Protein AF-A0A7V8YGW7-F1 (afdb_monomer_lite)

Structure (mmCIF, N/CA/C/O backbone):
data_AF-A0A7V8YGW7-F1
#
_entry.id   AF-A0A7V8YGW7-F1
#
loop_
_atom_site.group_PDB
_atom_site.id
_atom_site.type_symbol
_atom_site.label_atom_id
_atom_site.label_alt_id
_atom_site.label_comp_id
_atom_site.label_asym_id
_atom_site.label_entity_id
_atom_site.label_seq_id
_atom_site.pdbx_PDB_ins_code
_atom_site.Cartn_x
_atom_site.Cartn_y
_atom_site.Cartn_z
_atom_site.occupancy
_atom_site.B_iso_or_equiv
_atom_site.auth_seq_id
_atom_site.auth_comp_id
_atom_site.auth_asym_id
_atom_site.auth_atom_id
_atom_site.pdbx_PDB_model_num
ATOM 1 N N . MET A 1 1 ? -12.814 -4.306 -7.107 1.00 64.00 1 MET A N 1
ATOM 2 C CA . MET A 1 1 ? -13.524 -4.150 -5.822 1.00 64.00 1 MET A CA 1
ATOM 3 C C . MET A 1 1 ? -13.342 -2.709 -5.410 1.00 64.00 1 MET A C 1
ATOM 5 O O . MET A 1 1 ? -12.209 -2.353 -5.164 1.00 64.00 1 MET A O 1
ATOM 9 N N . ALA A 1 2 ? -14.411 -1.915 -5.321 1.00 86.62 2 ALA A N 1
ATOM 10 C CA . ALA A 1 2 ? -14.280 -0.501 -4.970 1.00 86.62 2 ALA A CA 1
ATOM 11 C C . ALA A 1 2 ? -13.475 -0.283 -3.675 1.00 86.62 2 ALA A C 1
ATOM 13 O O . ALA A 1 2 ? -13.553 -1.107 -2.756 1.00 86.62 2 ALA A O 1
ATOM 14 N N . ASP A 1 3 ? -12.755 0.839 -3.618 1.00 95.62 3 ASP A N 1
ATOM 15 C CA . ASP A 1 3 ? -11.957 1.232 -2.458 1.00 95.62 3 ASP A CA 1
ATOM 16 C C . ASP A 1 3 ? -12.777 1.165 -1.168 1.00 95.62 3 ASP A C 1
ATOM 18 O O . ASP A 1 3 ? -13.949 1.559 -1.119 1.00 95.62 3 ASP A O 1
ATOM 22 N N . SER A 1 4 ? -12.166 0.645 -0.109 1.00 97.31 4 SER A N 1
ATOM 23 C CA . SER A 1 4 ? -12.850 0.445 1.165 1.00 97.31 4 SER A CA 1
ATOM 24 C C . SER A 1 4 ? -11.892 0.474 2.347 1.00 97.31 4 SER A C 1
ATOM 26 O O . SER A 1 4 ? -10.679 0.342 2.204 1.00 97.31 4 SER A O 1
ATOM 28 N N . MET A 1 5 ? -12.457 0.617 3.544 1.00 97.44 5 MET A N 1
ATOM 29 C CA . MET A 1 5 ? -11.721 0.536 4.797 1.00 97.44 5 MET A CA 1
ATOM 30 C C . MET A 1 5 ? -12.378 -0.474 5.734 1.00 97.44 5 MET A C 1
ATOM 32 O O . MET A 1 5 ? -13.600 -0.524 5.870 1.00 97.44 5 MET A O 1
ATOM 36 N N . THR A 1 6 ? -11.547 -1.289 6.380 1.00 97.81 6 THR A N 1
ATOM 37 C CA . THR A 1 6 ? -11.944 -2.233 7.424 1.00 97.81 6 THR A CA 1
ATOM 38 C C . THR A 1 6 ? -11.215 -1.904 8.719 1.00 97.81 6 THR A C 1
ATOM 40 O O . THR A 1 6 ? -9.986 -1.833 8.760 1.00 97.81 6 THR A O 1
ATOM 43 N N . VAL A 1 7 ? -11.973 -1.762 9.804 1.00 96.38 7 VAL A N 1
ATOM 44 C CA . VAL A 1 7 ? -11.411 -1.644 11.150 1.00 96.38 7 VAL A CA 1
ATOM 45 C C . VAL A 1 7 ? -10.981 -3.035 11.612 1.00 96.38 7 VAL A C 1
ATOM 47 O O . VAL A 1 7 ? -11.826 -3.893 11.857 1.00 96.38 7 VAL A O 1
ATOM 50 N N . LEU A 1 8 ? -9.674 -3.262 11.725 1.00 95.19 8 LEU A N 1
ATOM 51 C CA . LEU A 1 8 ? -9.116 -4.529 12.212 1.00 95.19 8 LEU A CA 1
ATOM 52 C C . LEU A 1 8 ? -9.001 -4.546 13.736 1.00 95.19 8 LEU A C 1
ATOM 54 O O . LEU A 1 8 ? -9.157 -5.588 14.369 1.00 95.19 8 LEU A O 1
ATOM 58 N N . ARG A 1 9 ? -8.752 -3.379 14.338 1.00 93.19 9 ARG A N 1
ATOM 59 C CA . ARG A 1 9 ? -8.724 -3.210 15.792 1.00 93.19 9 ARG A CA 1
ATOM 60 C C . ARG A 1 9 ? -9.242 -1.833 16.179 1.00 93.19 9 ARG A C 1
ATOM 62 O O . ARG A 1 9 ? -8.803 -0.831 15.623 1.00 93.19 9 ARG A O 1
ATOM 69 N N . ASN A 1 10 ? -10.134 -1.807 17.166 1.00 92.75 10 ASN A N 1
ATOM 70 C CA . ASN A 1 10 ? -10.635 -0.590 17.795 1.00 92.75 10 ASN A CA 1
ATOM 71 C C . ASN A 1 10 ? -10.470 -0.703 19.315 1.00 92.75 10 ASN A C 1
ATOM 73 O O . ASN A 1 10 ? -11.279 -1.334 19.993 1.00 92.75 10 ASN A O 1
ATOM 77 N N . ALA A 1 11 ? -9.394 -0.124 19.833 1.00 90.69 11 ALA A N 1
ATOM 78 C CA . ALA A 1 11 ? -9.072 -0.079 21.250 1.00 90.69 11 ALA A CA 1
ATOM 79 C C . ALA A 1 11 ? -9.662 1.150 21.970 1.00 90.69 11 ALA A C 1
ATOM 81 O O . ALA A 1 11 ? -9.563 1.252 23.196 1.00 90.69 11 ALA A O 1
ATOM 82 N N . GLY A 1 12 ? -10.253 2.099 21.240 1.00 89.38 12 GLY A N 1
ATOM 83 C CA . GLY A 1 12 ? -10.856 3.301 21.809 1.00 89.38 12 GLY A CA 1
ATOM 84 C C . GLY A 1 12 ? -10.922 4.476 20.829 1.00 89.38 12 GLY A C 1
ATOM 85 O O . GLY A 1 12 ? -10.460 4.373 19.692 1.00 89.38 12 GLY A O 1
ATOM 86 N N . PRO A 1 13 ? -11.487 5.617 21.262 1.00 87.12 13 PRO A N 1
ATOM 87 C CA . PRO A 1 13 ? -11.678 6.768 20.391 1.00 87.12 13 PRO A CA 1
ATOM 88 C C . PRO A 1 13 ? -10.337 7.333 19.879 1.00 87.12 13 PRO A C 1
ATOM 90 O O . PRO A 1 13 ? -9.361 7.385 20.647 1.00 87.12 13 PRO A O 1
ATOM 93 N N . PRO A 1 14 ? -10.287 7.805 18.615 1.00 80.50 14 PRO A N 1
ATOM 94 C CA . PRO A 1 14 ? -9.165 8.577 18.083 1.00 80.50 14 PRO A CA 1
ATOM 95 C C . PRO A 1 14 ? -8.741 9.722 19.017 1.00 80.50 14 PRO A C 1
ATOM 97 O O . PRO A 1 14 ? -9.558 10.284 19.746 1.00 80.50 14 PRO A O 1
ATOM 100 N N . GLY A 1 15 ? -7.444 10.038 19.042 1.00 77.19 15 GLY A N 1
ATOM 101 C CA . GLY A 1 15 ? -6.864 11.061 19.927 1.00 77.19 15 GLY A CA 1
ATOM 102 C C . GLY A 1 15 ? -6.478 10.568 21.329 1.00 77.19 15 GLY A C 1
ATOM 103 O O . GLY A 1 15 ? -5.686 11.222 22.001 1.00 77.19 15 GLY A O 1
ATOM 104 N N . THR A 1 16 ? -6.962 9.395 21.756 1.00 85.31 16 THR A N 1
ATOM 105 C CA . THR A 1 16 ? -6.496 8.718 22.990 1.00 85.31 16 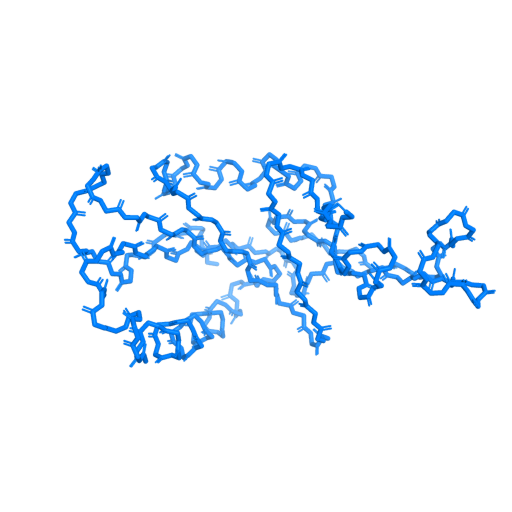THR A CA 1
ATOM 106 C C . THR A 1 16 ? -5.671 7.458 22.720 1.00 85.31 16 THR A C 1
ATOM 108 O O . THR A 1 16 ? -5.078 6.895 23.640 1.00 85.31 16 THR A O 1
ATOM 111 N N . LYS A 1 17 ? -5.645 7.016 21.457 1.00 90.00 17 LYS A N 1
ATOM 112 C CA . LYS A 1 17 ? -4.981 5.810 20.948 1.00 90.00 17 LYS A CA 1
ATOM 113 C C . LYS A 1 17 ? -4.116 6.164 19.746 1.00 90.00 17 LYS A C 1
ATOM 115 O O . LYS A 1 17 ? -4.348 7.188 19.104 1.00 90.00 17 LYS A O 1
ATOM 120 N N . ARG A 1 18 ? -3.145 5.305 19.438 1.00 91.38 18 ARG A N 1
ATOM 121 C CA . ARG A 1 18 ? -2.326 5.406 18.228 1.00 91.38 18 ARG A CA 1
ATOM 122 C C . ARG A 1 18 ? -3.076 4.746 17.074 1.00 91.38 18 ARG A C 1
ATOM 124 O O . ARG A 1 18 ? -3.361 3.553 17.119 1.00 91.38 18 ARG A O 1
ATOM 131 N N . ASN A 1 19 ? -3.433 5.529 16.069 1.00 93.88 19 ASN A N 1
ATOM 132 C CA . ASN A 1 19 ? -4.141 5.074 14.881 1.00 93.88 19 ASN A CA 1
ATOM 133 C C . ASN A 1 19 ? -3.133 4.706 13.790 1.00 93.88 19 ASN A C 1
ATOM 135 O O . ASN A 1 19 ? -2.321 5.543 13.398 1.00 93.88 19 ASN A O 1
ATOM 139 N N . ILE A 1 20 ? -3.204 3.480 13.285 1.00 94.94 20 ILE A N 1
ATOM 140 C CA . ILE A 1 20 ? -2.349 2.990 12.205 1.00 94.94 20 ILE A CA 1
ATOM 141 C C . ILE A 1 20 ? -3.226 2.729 10.986 1.00 94.94 20 ILE A C 1
ATOM 143 O O . ILE A 1 20 ? -4.164 1.930 11.054 1.00 94.94 20 ILE A O 1
ATOM 147 N N . ALA A 1 21 ? -2.916 3.396 9.880 1.00 97.06 21 ALA A N 1
ATOM 148 C CA . ALA A 1 21 ? -3.530 3.132 8.588 1.00 97.06 21 ALA A CA 1
ATOM 149 C C . ALA A 1 21 ? -2.609 2.237 7.758 1.00 97.06 21 ALA A C 1
ATOM 151 O O . ALA A 1 21 ? -1.442 2.557 7.546 1.00 97.06 21 ALA A O 1
ATOM 152 N N . VAL A 1 22 ? -3.139 1.114 7.286 1.00 97.69 22 VAL A N 1
ATOM 153 C CA . VAL A 1 22 ? -2.427 0.147 6.451 1.00 97.69 22 VAL A CA 1
ATOM 154 C C . VAL A 1 22 ? -3.023 0.219 5.056 1.00 97.69 22 VAL A C 1
ATOM 156 O O . VAL A 1 22 ? -4.206 -0.062 4.903 1.00 97.69 22 VAL A O 1
ATOM 159 N N . LEU A 1 23 ? -2.239 0.604 4.055 1.00 98.00 23 LEU A N 1
ATOM 160 C CA . LEU A 1 23 ? -2.681 0.772 2.670 1.00 98.00 23 LEU A CA 1
ATOM 161 C C . LEU A 1 23 ? -2.031 -0.301 1.799 1.00 98.00 23 LEU A C 1
ATOM 163 O O . LEU A 1 23 ? -0.862 -0.621 1.996 1.00 98.00 23 LEU A O 1
ATOM 167 N N . GLY A 1 24 ? -2.771 -0.855 0.843 1.00 96.38 24 GLY A N 1
ATOM 168 C CA . GLY A 1 24 ? -2.220 -1.741 -0.186 1.00 96.38 24 GLY A CA 1
ATOM 169 C C . GLY A 1 24 ? -1.977 -0.995 -1.498 1.00 96.38 24 GLY A C 1
ATOM 170 O O . GLY A 1 24 ? -2.850 -0.249 -1.933 1.00 96.38 24 GLY A O 1
ATOM 171 N N . ASP A 1 25 ? -0.833 -1.226 -2.149 1.00 97.19 25 ASP A N 1
ATOM 172 C CA . ASP A 1 25 ? -0.558 -0.777 -3.522 1.00 97.19 25 ASP A CA 1
ATOM 173 C C . ASP A 1 25 ? -0.180 -1.946 -4.442 1.00 97.19 25 ASP A C 1
ATOM 175 O O . ASP A 1 25 ? 0.507 -2.879 -4.025 1.00 97.19 25 ASP A O 1
ATOM 179 N N . GLY A 1 26 ? -0.626 -1.900 -5.699 1.00 96.69 26 GLY A N 1
ATOM 180 C CA . GLY A 1 26 ? -0.406 -2.964 -6.688 1.00 96.69 26 GLY A CA 1
ATOM 181 C C . GLY A 1 26 ? -1.308 -4.191 -6.510 1.00 96.69 26 GLY A C 1
ATOM 182 O O . GLY A 1 26 ? -1.022 -5.253 -7.062 1.00 96.69 26 GLY A O 1
ATOM 183 N N . PHE A 1 27 ? -2.386 -4.081 -5.730 1.00 97.50 27 PHE A N 1
ATOM 184 C CA . PHE A 1 27 ? -3.378 -5.146 -5.556 1.00 97.50 27 PHE A CA 1
ATOM 185 C C . PHE A 1 27 ? -4.635 -4.839 -6.378 1.00 97.50 27 PHE A C 1
ATOM 187 O O . PHE A 1 27 ? -5.371 -3.892 -6.085 1.00 97.50 27 PHE A O 1
ATOM 194 N N . THR A 1 28 ? -4.914 -5.649 -7.399 1.00 97.38 28 THR A N 1
ATOM 195 C CA . THR A 1 28 ? -6.160 -5.544 -8.181 1.00 97.38 28 THR A CA 1
ATOM 196 C C . THR A 1 28 ? -7.361 -6.050 -7.383 1.00 97.38 28 THR A C 1
ATOM 198 O O . THR A 1 28 ? -7.202 -6.578 -6.281 1.00 97.38 28 THR A O 1
ATOM 201 N N . ALA A 1 29 ? -8.576 -5.978 -7.946 1.00 96.94 29 ALA A N 1
ATOM 202 C CA . ALA A 1 29 ? -9.762 -6.631 -7.378 1.00 96.94 29 ALA A CA 1
ATOM 203 C C . ALA A 1 29 ? -9.525 -8.091 -6.965 1.00 96.94 29 ALA A C 1
ATOM 205 O O . ALA A 1 29 ? -10.052 -8.531 -5.943 1.00 96.94 29 ALA A O 1
ATOM 206 N N . ALA A 1 30 ? -8.785 -8.837 -7.790 1.00 95.94 30 ALA A N 1
ATOM 207 C CA . ALA A 1 30 ? -8.530 -10.258 -7.589 1.00 95.94 30 ALA A CA 1
ATOM 208 C C . ALA A 1 30 ? -7.498 -10.506 -6.479 1.00 95.94 30 ALA A C 1
ATOM 210 O O . ALA A 1 30 ? -7.570 -11.523 -5.793 1.00 95.94 30 ALA A O 1
ATOM 211 N N . ASP A 1 31 ? -6.596 -9.549 -6.256 1.00 96.44 31 ASP A N 1
ATOM 212 C CA . ASP A 1 31 ? -5.490 -9.679 -5.306 1.00 96.44 31 ASP A CA 1
ATOM 213 C C . ASP A 1 31 ? -5.858 -9.191 -3.894 1.00 96.44 31 ASP A C 1
ATOM 215 O O . ASP A 1 31 ? -5.107 -9.408 -2.944 1.00 96.44 31 ASP A O 1
ATOM 219 N N . GLN A 1 32 ? -7.032 -8.568 -3.718 1.00 96.38 32 GLN A N 1
ATOM 220 C CA . GLN A 1 32 ? -7.472 -8.043 -2.417 1.00 96.38 32 GLN A CA 1
ATOM 221 C C . GLN A 1 32 ? -7.534 -9.127 -1.333 1.00 96.38 32 GLN A C 1
ATOM 223 O O . GLN A 1 32 ? -7.273 -8.838 -0.169 1.00 96.38 32 GLN A O 1
ATOM 228 N N . ALA A 1 33 ? -7.851 -10.377 -1.690 1.00 96.31 33 ALA A N 1
ATOM 229 C CA . ALA A 1 33 ? -7.821 -11.486 -0.737 1.00 96.31 33 ALA A CA 1
ATOM 230 C C . ALA A 1 33 ? -6.395 -11.746 -0.221 1.00 96.31 33 ALA A C 1
ATOM 232 O O . ALA A 1 33 ? -6.194 -11.820 0.987 1.00 96.31 33 ALA A O 1
ATOM 233 N N . ALA A 1 34 ? -5.402 -11.772 -1.115 1.00 95.19 34 ALA A N 1
ATOM 234 C CA . ALA A 1 34 ? -4.002 -11.958 -0.740 1.00 95.19 34 ALA A CA 1
ATOM 235 C C . ALA A 1 34 ? -3.478 -10.798 0.123 1.00 95.19 34 ALA A C 1
ATOM 237 O O . ALA A 1 34 ? -2.792 -11.032 1.116 1.00 95.19 34 ALA A O 1
ATOM 238 N N . TYR A 1 35 ? -3.849 -9.554 -0.201 1.00 96.75 35 TYR A N 1
ATOM 239 C CA . TYR A 1 35 ? -3.539 -8.396 0.642 1.00 96.75 35 TYR A CA 1
ATOM 240 C C . TYR A 1 35 ? -4.147 -8.531 2.044 1.00 96.75 35 TYR A C 1
ATOM 242 O O . TYR A 1 35 ? -3.462 -8.339 3.050 1.00 96.75 35 TYR A O 1
ATOM 250 N N . ASN A 1 36 ? -5.426 -8.902 2.124 1.00 97.31 36 ASN A N 1
ATOM 251 C CA . ASN A 1 36 ? -6.126 -9.079 3.392 1.00 97.31 36 ASN A CA 1
ATOM 252 C C . ASN A 1 36 ? -5.472 -10.157 4.257 1.00 97.31 36 ASN A C 1
ATOM 254 O O . ASN A 1 36 ? -5.282 -9.934 5.454 1.00 97.31 36 ASN A O 1
ATOM 258 N N . ASP A 1 37 ? -5.112 -11.284 3.644 1.00 96.75 37 ASP A N 1
ATOM 259 C CA . ASP A 1 37 ? -4.448 -12.397 4.314 1.00 96.75 37 ASP A CA 1
ATOM 260 C C . ASP A 1 37 ? -3.050 -12.002 4.790 1.00 96.75 37 ASP A C 1
ATOM 262 O O . ASP A 1 37 ? -2.671 -12.332 5.913 1.00 96.75 37 ASP A O 1
ATOM 266 N N . TRP A 1 38 ? -2.291 -11.243 3.994 1.00 95.31 38 TRP A N 1
ATOM 267 C CA . TRP A 1 38 ? -0.987 -10.731 4.417 1.00 95.31 38 TRP A CA 1
ATOM 268 C C . TRP A 1 38 ? -1.111 -9.802 5.627 1.00 95.31 38 TRP A C 1
ATOM 270 O O . TRP A 1 38 ? -0.396 -9.974 6.614 1.00 95.31 38 TRP A O 1
ATOM 280 N N . VAL A 1 39 ? -2.052 -8.851 5.595 1.00 95.81 39 VAL A N 1
ATOM 281 C CA . VAL A 1 39 ? -2.284 -7.937 6.724 1.00 95.81 39 VAL A CA 1
ATOM 282 C C . VAL A 1 39 ? -2.706 -8.718 7.967 1.00 95.81 39 VAL A C 1
ATOM 284 O O . VAL A 1 39 ? -2.206 -8.446 9.055 1.00 95.81 39 VAL A O 1
ATOM 287 N N . GLN A 1 40 ? -3.581 -9.713 7.829 1.00 95.94 40 GLN A N 1
ATOM 288 C CA . GLN A 1 40 ? -3.981 -10.536 8.966 1.00 95.94 40 GLN A CA 1
ATOM 289 C C . GLN A 1 40 ? -2.786 -11.315 9.532 1.00 95.94 40 GLN A C 1
ATOM 291 O O . GLN A 1 40 ? -2.453 -11.170 10.701 1.00 95.94 40 GLN A O 1
ATOM 296 N N . THR A 1 41 ? -2.104 -12.091 8.697 1.00 93.62 41 THR A N 1
ATOM 297 C CA . THR A 1 41 ? -1.069 -13.031 9.150 1.00 93.62 41 THR A CA 1
ATOM 298 C C . THR A 1 41 ? 0.208 -12.342 9.611 1.00 93.62 41 THR A C 1
ATOM 300 O O . THR A 1 41 ? 0.779 -12.705 10.634 1.00 93.62 41 THR A O 1
ATOM 303 N N . THR A 1 42 ? 0.671 -11.339 8.870 1.00 92.25 42 THR A N 1
ATOM 304 C CA . THR A 1 42 ? 1.969 -10.713 9.130 1.00 92.25 42 THR A CA 1
ATOM 305 C C . THR A 1 42 ? 1.831 -9.566 10.118 1.00 92.25 42 THR A C 1
ATOM 307 O O . THR A 1 42 ? 2.602 -9.479 11.072 1.00 92.25 42 THR A O 1
ATOM 310 N N . LEU A 1 43 ? 0.841 -8.690 9.929 1.00 92.12 43 LEU A N 1
ATOM 311 C CA . LEU A 1 43 ? 0.688 -7.526 10.796 1.00 92.12 43 LEU A CA 1
ATOM 312 C C . LEU A 1 43 ? -0.106 -7.859 12.060 1.00 92.12 43 LEU A C 1
ATOM 314 O O . LEU A 1 43 ? 0.388 -7.626 13.161 1.00 92.12 43 LEU A O 1
ATOM 318 N N . ILE A 1 44 ? -1.330 -8.373 11.926 1.00 93.00 44 ILE A N 1
ATOM 319 C CA . ILE A 1 44 ? -2.201 -8.573 13.092 1.00 93.00 44 ILE A CA 1
ATOM 320 C C . ILE A 1 44 ? -1.712 -9.733 13.951 1.00 93.00 44 ILE A C 1
ATOM 322 O O . ILE A 1 44 ? -1.495 -9.539 15.144 1.00 93.00 44 ILE A O 1
ATOM 326 N N . ASP A 1 45 ? -1.512 -10.903 13.355 1.00 92.56 45 ASP A N 1
ATOM 327 C CA . ASP A 1 45 ? -1.111 -12.103 14.085 1.00 92.56 45 ASP A CA 1
ATOM 328 C C . ASP A 1 45 ? 0.395 -12.091 14.375 1.00 92.56 45 ASP A C 1
ATOM 330 O O . ASP A 1 45 ? 0.803 -12.445 15.475 1.00 92.56 45 ASP A O 1
ATOM 334 N N . GLY A 1 46 ? 1.219 -11.628 13.427 1.00 89.56 46 GLY A N 1
ATOM 335 C CA . GLY A 1 46 ? 2.678 -11.597 13.561 1.00 89.56 46 GLY A CA 1
ATOM 336 C C . GLY A 1 46 ? 3.212 -10.469 14.450 1.00 89.56 46 GLY A C 1
ATOM 337 O O . GLY A 1 46 ? 3.920 -10.733 15.415 1.00 89.56 46 GLY A O 1
ATOM 338 N N . VAL A 1 47 ? 2.892 -9.204 14.157 1.00 89.38 47 VAL A N 1
ATOM 339 C CA . VAL A 1 47 ? 3.386 -8.069 14.964 1.00 89.38 47 VAL A CA 1
ATOM 340 C C . VAL A 1 47 ? 2.522 -7.878 16.203 1.00 89.38 47 VAL A C 1
ATOM 342 O O . VAL A 1 47 ? 3.013 -7.919 17.326 1.00 89.38 47 VAL A O 1
ATOM 345 N N . PHE A 1 48 ? 1.218 -7.687 16.015 1.00 89.19 48 PHE A N 1
ATOM 346 C CA . PHE A 1 48 ? 0.301 -7.337 17.103 1.00 89.19 48 PHE A CA 1
ATOM 347 C C . PHE A 1 48 ? -0.225 -8.534 17.904 1.00 89.19 48 PHE A C 1
ATOM 349 O O . PHE A 1 48 ? -0.986 -8.332 18.858 1.00 89.19 48 PHE A O 1
ATOM 356 N N . GLY A 1 49 ? 0.162 -9.752 17.526 1.00 87.81 49 GLY A N 1
ATOM 357 C CA . GLY A 1 49 ? -0.098 -10.984 18.262 1.00 87.81 49 GLY A CA 1
ATOM 358 C C . GLY A 1 49 ? 1.070 -11.429 19.143 1.00 87.81 49 GLY A C 1
ATOM 359 O O . GLY A 1 49 ? 0.910 -12.394 19.886 1.00 87.81 49 GLY A O 1
ATOM 360 N N . HIS A 1 50 ? 2.209 -10.723 19.111 1.00 85.75 50 HIS A N 1
ATOM 361 C CA . HIS A 1 50 ? 3.420 -11.101 19.841 1.00 85.75 50 HIS A CA 1
ATOM 362 C C . HIS A 1 50 ? 3.929 -10.021 20.810 1.00 85.75 50 HIS A C 1
ATOM 364 O O . HIS A 1 50 ? 3.814 -8.817 20.566 1.00 85.75 50 HIS A O 1
ATOM 370 N N . ASP A 1 51 ? 4.522 -10.494 21.911 1.00 81.75 51 ASP A N 1
ATOM 371 C CA . ASP A 1 51 ? 5.290 -9.737 22.905 1.00 81.75 51 ASP A CA 1
ATOM 372 C C . ASP A 1 51 ? 4.636 -8.398 23.302 1.00 81.75 51 ASP A C 1
ATOM 374 O O . ASP A 1 51 ? 3.438 -8.325 23.587 1.00 81.75 51 ASP A O 1
ATOM 378 N N . TYR A 1 52 ? 5.425 -7.324 23.286 1.00 80.94 52 TYR A N 1
ATOM 379 C CA . TYR A 1 52 ? 5.045 -5.985 23.718 1.00 80.94 52 TYR A CA 1
ATOM 380 C C . TYR A 1 52 ? 3.807 -5.435 22.993 1.00 80.94 52 TYR A C 1
ATOM 382 O O . TYR A 1 52 ? 2.927 -4.852 23.621 1.00 80.94 52 TYR A O 1
ATOM 390 N N . TYR A 1 53 ? 3.685 -5.654 21.679 1.00 81.56 53 TYR A N 1
ATOM 391 C CA . TYR A 1 53 ? 2.538 -5.154 20.910 1.00 81.56 53 TYR A CA 1
ATOM 392 C C . TYR A 1 53 ? 1.241 -5.910 21.211 1.00 81.56 53 TYR A C 1
ATOM 394 O O . TYR A 1 53 ? 0.152 -5.359 21.016 1.00 81.56 53 TYR A O 1
ATOM 402 N N . SER A 1 54 ? 1.343 -7.155 21.685 1.00 82.19 54 SER A N 1
ATOM 403 C CA . SER A 1 54 ? 0.192 -7.920 22.166 1.00 82.19 54 SER A CA 1
ATOM 404 C C . SER A 1 54 ? -0.255 -7.465 23.559 1.00 82.19 54 SER A C 1
ATOM 406 O O . SER A 1 54 ? -1.453 -7.301 23.792 1.00 82.19 54 SER A O 1
ATOM 408 N N . GLU A 1 55 ? 0.692 -7.178 24.457 1.00 81.19 55 GLU A N 1
ATOM 409 C CA . GLU A 1 55 ? 0.417 -6.684 25.812 1.00 81.19 55 GLU A CA 1
ATOM 410 C C . GLU A 1 55 ? -0.184 -5.271 25.778 1.00 81.19 55 GLU A C 1
ATOM 412 O O . GLU A 1 55 ? -1.203 -5.002 26.420 1.00 81.19 55 GLU A O 1
ATOM 417 N N . ASP A 1 56 ? 0.362 -4.406 24.921 1.00 85.44 56 ASP A N 1
ATOM 418 C CA . ASP A 1 56 ? -0.122 -3.044 24.690 1.00 85.44 56 ASP A CA 1
ATOM 419 C C . ASP A 1 56 ? -1.090 -2.951 23.503 1.00 85.44 56 ASP A C 1
ATOM 421 O O . ASP A 1 56 ? -1.338 -1.872 22.960 1.00 85.44 56 ASP A O 1
ATOM 425 N N . ALA A 1 57 ? -1.733 -4.059 23.123 1.00 81.44 57 ALA A N 1
ATOM 426 C CA . ALA A 1 57 ? -2.732 -4.089 22.054 1.00 81.44 57 ALA A CA 1
ATOM 427 C C . ALA A 1 57 ? -3.836 -3.031 22.236 1.00 81.44 57 ALA A C 1
ATOM 429 O O . ALA A 1 57 ? -4.375 -2.511 21.257 1.00 81.44 57 ALA A O 1
ATOM 430 N N . SER A 1 58 ? -4.144 -2.684 23.491 1.00 85.56 58 SER A N 1
ATOM 431 C CA . SER A 1 58 ? -5.128 -1.664 23.865 1.00 85.56 58 SER A CA 1
ATOM 432 C C . SER A 1 58 ? -4.688 -0.214 23.591 1.00 85.56 58 SER A C 1
ATOM 434 O O . SER A 1 58 ? -5.476 0.713 23.800 1.00 85.56 58 SER A O 1
ATOM 436 N N . ALA A 1 59 ? -3.454 0.015 23.141 1.00 89.19 59 ALA A N 1
ATOM 437 C CA . ALA A 1 59 ? -2.942 1.330 22.764 1.00 89.19 59 ALA A CA 1
ATOM 438 C C . ALA A 1 59 ? -3.199 1.678 21.287 1.00 89.19 59 ALA A C 1
ATOM 440 O O . ALA A 1 59 ? -3.107 2.854 20.927 1.00 89.19 59 ALA A O 1
ATOM 441 N N . PHE A 1 60 ? -3.553 0.694 20.450 1.00 92.00 60 PHE A N 1
ATOM 442 C CA . PHE A 1 60 ? -3.569 0.842 18.995 1.00 92.00 60 PHE A CA 1
ATOM 443 C C . PHE A 1 60 ? -4.950 0.612 18.378 1.00 92.00 60 PHE A C 1
ATOM 445 O O . PHE A 1 60 ? -5.626 -0.377 18.665 1.00 92.00 60 PHE A O 1
ATOM 452 N N . ASN A 1 61 ? -5.319 1.494 17.455 1.00 94.75 61 ASN A N 1
ATOM 453 C CA . ASN A 1 61 ? -6.362 1.247 16.468 1.00 94.75 61 ASN A CA 1
ATOM 454 C C . ASN A 1 61 ? -5.698 0.930 15.129 1.00 94.75 61 ASN A C 1
ATOM 456 O O . ASN A 1 61 ? -4.726 1.588 14.758 1.00 94.75 61 ASN A O 1
ATOM 460 N N . ILE A 1 62 ? -6.224 -0.053 14.401 1.00 95.69 62 ILE A N 1
ATOM 461 C CA . ILE A 1 62 ? -5.644 -0.496 13.129 1.00 95.69 62 ILE A CA 1
ATOM 462 C C . ILE A 1 62 ? -6.739 -0.522 12.072 1.00 95.69 62 ILE A C 1
ATOM 464 O O . ILE A 1 62 ? -7.753 -1.211 12.227 1.00 95.69 62 ILE A O 1
ATOM 468 N N . TYR A 1 63 ? -6.505 0.213 10.991 1.00 97.12 63 TYR A N 1
ATOM 469 C CA . TYR A 1 63 ? -7.401 0.341 9.851 1.00 97.12 63 TYR A CA 1
ATOM 470 C C . TYR A 1 63 ? -6.700 -0.213 8.617 1.00 97.12 63 TYR A C 1
ATOM 472 O O . TYR A 1 63 ? -5.617 0.247 8.264 1.00 97.12 63 TYR A O 1
ATOM 480 N N . ARG A 1 64 ? -7.315 -1.186 7.948 1.00 98.00 64 ARG A N 1
ATOM 481 C CA . ARG A 1 64 ? -6.857 -1.662 6.642 1.00 98.00 64 ARG A CA 1
ATOM 482 C C . ARG A 1 64 ? -7.650 -0.955 5.559 1.00 98.00 64 ARG A C 1
ATOM 484 O O . ARG A 1 64 ? -8.875 -1.054 5.542 1.00 98.00 64 ARG A O 1
ATOM 491 N N . ILE A 1 65 ? -6.952 -0.264 4.673 1.00 98.38 65 ILE A N 1
ATOM 492 C CA . ILE A 1 65 ? -7.513 0.467 3.545 1.00 98.38 65 ILE A CA 1
ATOM 493 C C . ILE A 1 65 ? -7.171 -0.318 2.280 1.00 98.38 65 ILE A C 1
ATOM 495 O O . ILE A 1 65 ? -6.019 -0.414 1.855 1.00 98.38 65 ILE A O 1
ATOM 499 N N . ASN A 1 66 ? -8.205 -0.910 1.704 1.00 98.25 66 ASN A N 1
ATOM 500 C CA . ASN A 1 66 ? -8.155 -1.633 0.450 1.00 98.25 66 ASN A CA 1
ATOM 501 C C . ASN A 1 66 ? -8.308 -0.615 -0.680 1.00 98.25 66 ASN A C 1
ATOM 503 O O . ASN A 1 66 ? -9.398 -0.075 -0.866 1.00 98.25 66 ASN A O 1
ATOM 507 N N . LEU A 1 67 ? -7.220 -0.356 -1.404 1.00 97.88 67 LEU A N 1
ATOM 508 C CA . LEU A 1 67 ? -7.226 0.464 -2.611 1.00 97.88 67 LEU A CA 1
ATOM 509 C C . LEU A 1 67 ? -7.112 -0.450 -3.829 1.00 97.88 67 LEU A C 1
ATOM 511 O O . LEU A 1 67 ? -6.229 -1.311 -3.887 1.00 97.88 67 LEU A O 1
ATOM 515 N N . GLU A 1 68 ? -8.017 -0.294 -4.786 1.00 97.06 68 GLU A N 1
ATOM 516 C CA . GLU A 1 68 ? -8.003 -1.081 -6.012 1.00 97.06 68 GLU A CA 1
ATOM 517 C C . GLU A 1 68 ? -7.000 -0.499 -7.008 1.00 97.06 68 GLU A C 1
ATOM 519 O O . GLU A 1 68 ? -7.165 0.606 -7.520 1.00 97.06 68 GLU A O 1
ATOM 524 N N . SER A 1 69 ? -5.951 -1.265 -7.304 1.00 97.31 69 SER A N 1
ATOM 525 C CA . SER A 1 69 ? -5.037 -0.962 -8.409 1.00 97.31 69 SER A CA 1
ATOM 526 C C . SER A 1 69 ? -5.602 -1.474 -9.734 1.00 97.31 69 SER A C 1
ATOM 528 O O . SER A 1 69 ? -6.282 -2.504 -9.763 1.00 97.31 69 SER A O 1
ATOM 530 N N . VAL A 1 70 ? -5.319 -0.765 -10.832 1.00 97.06 70 VAL A N 1
ATOM 531 C CA . VAL A 1 70 ? -5.688 -1.225 -12.181 1.00 97.06 70 VAL A CA 1
ATOM 532 C C . VAL A 1 70 ? -4.798 -2.398 -12.570 1.00 97.06 70 VAL A C 1
ATOM 534 O O . VAL A 1 70 ? -5.298 -3.444 -12.984 1.00 97.06 70 VAL A O 1
ATOM 537 N N . ASP A 1 71 ? -3.493 -2.235 -12.366 1.00 96.75 71 ASP A N 1
ATOM 538 C CA . ASP A 1 71 ? -2.501 -3.273 -12.603 1.00 96.75 71 ASP A CA 1
ATOM 539 C C . ASP A 1 71 ? -2.147 -4.026 -11.314 1.00 96.75 71 ASP A C 1
ATOM 541 O O . ASP A 1 71 ? -2.136 -3.465 -10.213 1.00 96.75 71 ASP A O 1
ATOM 545 N N . SER A 1 72 ? -1.850 -5.319 -11.468 1.00 95.56 72 SER A N 1
ATOM 546 C CA . SER A 1 72 ? -1.237 -6.114 -10.405 1.00 95.56 72 SER A CA 1
ATOM 547 C C . SER A 1 72 ? 0.265 -5.866 -10.405 1.00 95.56 72 SER A C 1
ATOM 549 O O . SER A 1 72 ? 0.865 -5.752 -11.474 1.00 95.56 72 SER A O 1
ATOM 551 N N . LEU A 1 73 ? 0.850 -5.880 -9.210 1.00 95.00 73 LEU A N 1
ATOM 552 C CA . LEU A 1 73 ? 2.225 -5.492 -8.907 1.00 95.00 73 LEU A CA 1
ATOM 553 C C . LEU A 1 73 ? 2.471 -3.978 -8.948 1.00 95.00 73 LEU A C 1
ATOM 555 O O . LEU A 1 73 ? 1.828 -3.235 -9.684 1.00 95.00 73 LEU A O 1
ATOM 559 N N . VAL A 1 74 ? 3.413 -3.519 -8.124 1.00 95.69 74 VAL A N 1
ATOM 560 C CA . VAL A 1 74 ? 3.899 -2.130 -8.143 1.00 95.69 74 VAL A CA 1
ATOM 561 C C . VAL A 1 74 ? 4.899 -1.896 -9.268 1.00 95.69 74 VAL A C 1
ATOM 563 O O . VAL A 1 74 ? 5.526 -2.831 -9.763 1.00 95.69 74 VAL A O 1
ATOM 566 N N . SER A 1 75 ? 5.077 -0.628 -9.646 1.00 96.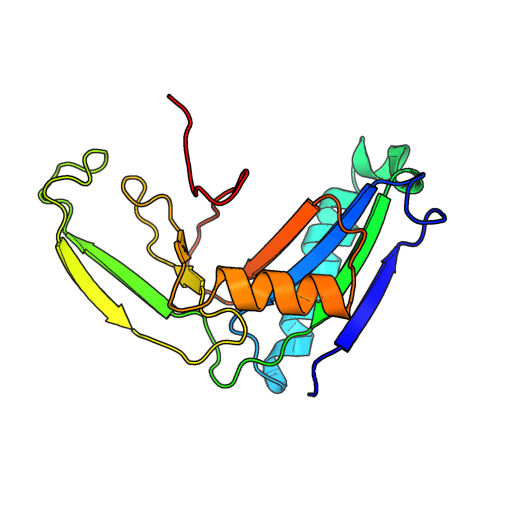12 75 SER A N 1
ATOM 567 C CA . SER A 1 75 ? 6.114 -0.237 -10.604 1.00 96.12 75 SER A CA 1
ATOM 568 C C . SER A 1 75 ? 7.500 -0.623 -10.082 1.00 96.12 75 SER A C 1
ATOM 570 O O . SER A 1 75 ? 7.748 -0.571 -8.876 1.00 96.12 75 SER A O 1
ATOM 572 N N . THR A 1 76 ? 8.424 -0.968 -10.977 1.00 94.88 76 THR A N 1
ATOM 573 C CA . THR A 1 76 ? 9.800 -1.326 -10.614 1.00 94.88 76 THR A CA 1
ATOM 574 C C . THR A 1 76 ? 10.821 -0.541 -11.417 1.00 94.88 76 THR A C 1
ATOM 576 O O . THR A 1 76 ? 10.657 -0.382 -12.627 1.00 94.88 76 THR A O 1
ATOM 579 N N . ARG A 1 77 ? 11.913 -0.139 -10.773 1.00 94.44 77 ARG A N 1
ATOM 580 C CA . ARG A 1 77 ? 13.068 0.502 -11.407 1.00 94.44 77 ARG A CA 1
ATOM 581 C C . ARG A 1 77 ? 14.347 -0.201 -10.969 1.00 94.44 77 ARG A C 1
ATOM 583 O O . ARG A 1 77 ? 14.439 -0.636 -9.835 1.00 94.44 77 ARG A O 1
ATOM 590 N N . THR A 1 78 ? 15.338 -0.330 -11.833 1.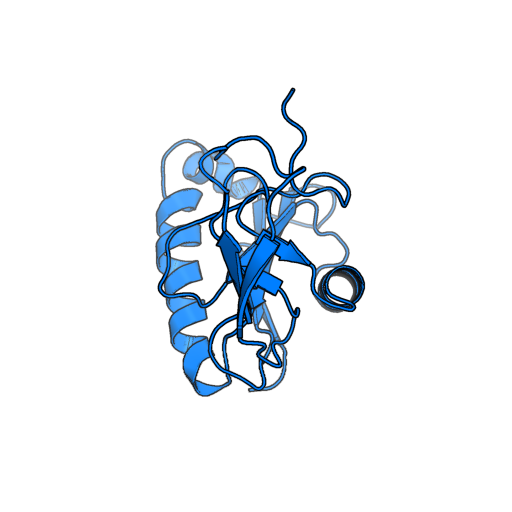00 93.81 78 THR A N 1
ATOM 591 C CA . THR A 1 78 ? 16.668 -0.803 -11.428 1.00 93.81 78 THR A CA 1
ATOM 592 C C . THR A 1 78 ? 17.718 0.221 -11.815 1.00 93.81 78 THR A C 1
ATOM 594 O O . THR A 1 78 ? 17.583 0.902 -12.834 1.00 93.81 78 THR A O 1
ATOM 597 N N . TYR A 1 79 ? 18.761 0.318 -10.998 1.00 94.06 79 TYR A N 1
ATOM 598 C CA . TYR A 1 79 ? 19.893 1.208 -11.224 1.00 94.06 79 TYR A CA 1
ATOM 599 C C . TYR A 1 79 ? 21.132 0.390 -11.599 1.00 94.06 79 TYR A C 1
ATOM 601 O O . TYR A 1 79 ? 21.334 -0.703 -11.068 1.00 94.06 79 TYR A O 1
ATOM 609 N N . ASP A 1 80 ? 21.919 0.903 -12.542 1.00 94.38 80 ASP A N 1
ATOM 610 C CA . ASP A 1 80 ? 23.326 0.538 -12.701 1.00 94.38 80 ASP A CA 1
ATOM 611 C C . ASP A 1 80 ? 24.120 1.418 -11.740 1.00 94.38 80 ASP A C 1
ATOM 613 O O . ASP A 1 80 ? 24.091 2.644 -11.883 1.00 94.38 80 ASP A O 1
ATOM 617 N N . ASP A 1 81 ? 24.754 0.786 -10.753 1.00 92.25 81 ASP A N 1
ATOM 618 C CA . ASP A 1 81 ? 25.486 1.461 -9.684 1.00 92.25 81 ASP A CA 1
ATOM 619 C C . ASP A 1 81 ? 26.942 1.755 -10.045 1.00 92.25 81 ASP A C 1
ATOM 621 O O . ASP A 1 81 ? 27.684 2.213 -9.195 1.00 92.25 81 ASP A O 1
ATOM 625 N N . HIS A 1 82 ? 27.403 1.409 -11.254 1.00 91.69 82 HIS A N 1
ATOM 626 C CA . HIS A 1 82 ? 28.794 1.582 -11.695 1.00 91.69 82 HIS A CA 1
ATOM 627 C C . HIS A 1 82 ? 29.868 1.046 -10.717 1.00 91.69 82 HIS A C 1
ATOM 629 O O . HIS A 1 82 ? 31.047 1.406 -10.805 1.00 91.69 82 HIS A O 1
ATOM 635 N N . GLY A 1 83 ? 29.505 0.115 -9.826 1.00 90.19 83 GLY A N 1
ATOM 636 C CA . GLY A 1 83 ? 30.385 -0.415 -8.786 1.00 90.19 83 GLY A CA 1
ATOM 637 C C . GLY A 1 83 ? 30.481 0.439 -7.515 1.00 90.19 83 GLY A C 1
ATOM 638 O O . GLY A 1 83 ? 31.361 0.173 -6.686 1.00 90.19 83 GLY A O 1
ATOM 639 N N . THR A 1 84 ? 29.587 1.409 -7.318 1.00 88.00 84 THR A N 1
ATOM 640 C CA . THR A 1 84 ? 29.483 2.304 -6.153 1.00 88.00 84 THR A CA 1
ATOM 641 C C . THR A 1 84 ? 28.128 2.166 -5.423 1.00 88.00 84 THR A C 1
ATOM 643 O O . THR A 1 84 ? 27.371 3.123 -5.312 1.00 88.00 84 THR A O 1
ATOM 646 N N . PRO A 1 85 ? 27.841 1.030 -4.745 1.00 84.69 85 PRO A N 1
ATOM 647 C CA . PRO A 1 85 ? 26.502 0.704 -4.209 1.00 84.69 85 PRO A CA 1
ATOM 648 C C . PRO A 1 85 ? 25.929 1.646 -3.130 1.00 84.69 85 PRO A C 1
ATOM 650 O O . PRO A 1 85 ? 24.795 1.469 -2.684 1.00 84.69 85 PRO A O 1
ATOM 653 N N . ASN A 1 86 ? 26.738 2.584 -2.629 1.00 86.88 86 ASN A N 1
ATOM 654 C CA . ASN A 1 86 ? 26.373 3.546 -1.585 1.00 86.88 86 ASN A CA 1
ATOM 655 C C . ASN A 1 86 ? 26.396 5.002 -2.081 1.00 86.88 86 ASN A C 1
ATOM 657 O O . ASN A 1 86 ? 26.187 5.904 -1.271 1.00 86.88 86 ASN A O 1
ATOM 661 N N . ASP A 1 87 ? 26.702 5.240 -3.358 1.00 86.38 87 ASP A N 1
ATOM 662 C CA . ASP A 1 87 ? 26.831 6.574 -3.940 1.00 86.38 87 ASP A CA 1
ATOM 663 C C . ASP A 1 87 ? 25.849 6.717 -5.109 1.00 86.38 87 ASP A C 1
ATOM 665 O O . ASP A 1 87 ? 26.117 6.206 -6.184 1.00 86.38 87 ASP A O 1
ATOM 669 N N . PRO A 1 88 ? 24.714 7.416 -4.936 1.00 88.19 88 PRO A N 1
ATOM 670 C CA . PRO A 1 88 ? 23.736 7.560 -6.009 1.00 88.19 88 PRO A CA 1
ATOM 671 C C . PRO A 1 88 ? 24.158 8.579 -7.082 1.00 88.19 88 PRO A C 1
ATOM 673 O O . PRO A 1 88 ? 23.361 8.879 -7.971 1.00 88.19 88 PRO A O 1
ATOM 676 N N . THR A 1 89 ? 25.335 9.215 -6.973 1.00 90.81 89 THR A N 1
ATOM 677 C CA . THR A 1 89 ? 25.685 10.367 -7.822 1.00 90.81 89 THR A CA 1
ATOM 678 C C . THR A 1 89 ? 26.057 9.996 -9.252 1.00 90.81 89 THR A C 1
ATOM 680 O O . THR A 1 89 ? 25.907 10.841 -10.142 1.00 90.81 89 THR A O 1
ATOM 683 N N . ASP A 1 90 ? 26.506 8.764 -9.486 1.00 89.81 90 ASP A N 1
ATOM 684 C CA . ASP A 1 90 ? 26.792 8.219 -10.811 1.00 89.81 90 ASP A CA 1
ATOM 685 C C . ASP A 1 90 ? 25.813 7.123 -11.255 1.00 89.81 90 ASP A C 1
ATOM 687 O O . ASP A 1 90 ? 25.883 6.676 -12.401 1.00 89.81 90 ASP A O 1
ATOM 691 N N . ASP A 1 91 ? 24.845 6.758 -10.415 1.00 92.69 91 ASP A N 1
ATOM 692 C CA . ASP A 1 91 ? 23.811 5.784 -10.749 1.00 92.69 91 ASP A CA 1
ATOM 693 C C . ASP A 1 91 ? 22.959 6.222 -11.949 1.00 92.69 91 ASP A C 1
ATOM 695 O O . ASP A 1 91 ? 22.514 7.369 -12.069 1.00 92.69 91 ASP A O 1
ATOM 699 N N . THR A 1 92 ? 22.649 5.269 -12.831 1.00 94.75 92 THR A N 1
ATOM 700 C CA . THR A 1 92 ? 21.729 5.497 -13.957 1.00 94.75 92 THR A CA 1
ATOM 701 C C . THR A 1 92 ? 20.622 4.457 -13.996 1.00 94.75 92 THR A C 1
ATOM 703 O O . THR A 1 92 ? 20.805 3.319 -13.575 1.00 94.75 92 THR A O 1
ATOM 706 N N . VAL A 1 93 ? 19.445 4.838 -14.502 1.00 95.50 93 VAL A N 1
ATOM 707 C CA . VAL A 1 93 ? 18.324 3.899 -14.646 1.00 95.50 93 VAL A CA 1
ATOM 708 C C . VAL A 1 93 ? 18.671 2.851 -15.702 1.00 95.50 93 VAL A C 1
ATOM 710 O O . VAL A 1 93 ? 18.759 3.163 -16.889 1.00 95.50 93 VAL A O 1
ATOM 713 N N . ALA A 1 94 ? 18.830 1.605 -15.264 1.00 94.88 94 ALA A N 1
ATOM 714 C CA . ALA A 1 94 ? 19.136 0.464 -16.118 1.00 94.88 94 ALA A CA 1
ATOM 715 C C . ALA A 1 94 ? 17.870 -0.127 -16.758 1.00 94.88 94 ALA A C 1
ATOM 717 O O . ALA A 1 94 ? 17.875 -0.490 -17.935 1.00 94.88 94 ALA A O 1
ATOM 718 N N . ALA A 1 95 ? 16.777 -0.222 -15.996 1.00 95.25 95 ALA A N 1
ATOM 719 C CA . ALA A 1 95 ? 15.481 -0.672 -16.491 1.00 95.25 95 ALA A CA 1
ATOM 720 C C . ALA A 1 95 ? 14.328 -0.082 -15.673 1.00 95.25 95 ALA A C 1
ATOM 722 O O . ALA A 1 95 ? 14.477 0.258 -14.499 1.00 95.25 95 ALA A O 1
ATOM 723 N N . GLU A 1 96 ? 13.154 0.002 -16.296 1.00 95.19 96 GLU A N 1
ATOM 724 C CA . GLU A 1 96 ? 11.930 0.461 -15.650 1.00 95.19 96 GLU A CA 1
ATOM 725 C C . GLU A 1 96 ? 10.707 -0.272 -16.209 1.00 95.19 96 GLU A C 1
ATOM 727 O O . GLU A 1 96 ? 10.594 -0.501 -17.414 1.00 95.19 96 GLU A O 1
ATOM 732 N N . THR A 1 97 ? 9.786 -0.628 -15.316 1.00 95.38 97 THR A N 1
ATOM 733 C CA . THR A 1 97 ? 8.443 -1.124 -15.635 1.00 95.38 97 THR A CA 1
ATOM 734 C C . THR A 1 97 ? 7.438 -0.317 -14.824 1.00 95.38 97 THR A C 1
ATOM 736 O O . THR A 1 97 ? 7.502 -0.311 -13.596 1.00 95.38 97 THR A O 1
ATOM 739 N N . ILE A 1 98 ? 6.522 0.371 -15.506 1.00 95.25 98 ILE A N 1
ATOM 740 C CA . ILE A 1 98 ? 5.502 1.215 -14.876 1.00 95.25 98 ILE A CA 1
ATOM 741 C C . ILE A 1 98 ? 4.145 0.515 -14.909 1.00 95.25 98 ILE A C 1
ATOM 743 O O . ILE A 1 98 ? 3.706 0.059 -15.964 1.00 95.25 98 ILE A O 1
ATOM 747 N N . HIS A 1 99 ? 3.484 0.497 -13.755 1.00 95.75 99 HIS A N 1
ATOM 748 C CA . HIS A 1 99 ? 2.143 -0.032 -13.529 1.00 95.75 99 HIS A CA 1
ATOM 749 C C . HIS A 1 99 ? 1.206 1.084 -13.046 1.00 95.75 99 HIS A C 1
ATOM 751 O O . HIS A 1 99 ? 1.611 1.943 -12.255 1.00 95.75 99 HIS A O 1
ATOM 757 N N . ASP A 1 100 ? -0.052 1.079 -13.497 1.00 96.38 100 ASP A N 1
ATOM 758 C CA . ASP A 1 100 ? -1.087 1.987 -12.994 1.00 96.38 100 ASP A CA 1
ATOM 759 C C . ASP A 1 100 ? -1.680 1.432 -11.694 1.00 96.38 100 ASP A C 1
ATOM 761 O O . ASP A 1 100 ? -2.719 0.765 -11.652 1.00 96.38 100 ASP A O 1
ATOM 765 N N . THR A 1 101 ? -0.959 1.677 -10.603 1.00 97.25 101 THR A N 1
ATOM 766 C CA . THR A 1 101 ? -1.369 1.270 -9.260 1.00 97.25 101 THR A CA 1
ATOM 767 C C . THR A 1 101 ? -2.052 2.401 -8.500 1.00 97.25 101 THR A C 1
ATOM 769 O O . THR A 1 101 ? -1.974 3.578 -8.872 1.00 97.25 101 THR A O 1
ATOM 772 N N . ALA A 1 102 ? -2.755 2.048 -7.425 1.00 97.06 102 ALA A N 1
ATOM 773 C CA . ALA A 1 102 ? -3.552 2.989 -6.647 1.00 97.06 102 ALA A CA 1
ATOM 774 C C . ALA A 1 102 ? -2.721 4.159 -6.091 1.00 97.06 102 ALA A C 1
ATOM 776 O O . ALA A 1 102 ? -3.154 5.315 -6.164 1.00 97.06 102 ALA A O 1
ATOM 777 N N . LEU A 1 103 ? -1.519 3.866 -5.583 1.00 96.75 103 LEU A N 1
ATOM 778 C CA . LEU A 1 103 ? -0.597 4.824 -4.969 1.00 96.75 103 LEU A CA 1
ATOM 779 C C . LEU A 1 103 ? 0.615 5.153 -5.847 1.00 96.75 103 LEU A C 1
ATOM 781 O O . LEU A 1 103 ? 1.314 6.123 -5.560 1.00 96.75 103 LEU A O 1
ATOM 785 N N . ARG A 1 104 ? 0.853 4.414 -6.936 1.00 95.88 104 ARG A N 1
ATOM 786 C CA . ARG A 1 104 ? 1.979 4.632 -7.865 1.00 95.88 104 ARG A CA 1
ATOM 787 C C . ARG A 1 104 ? 3.346 4.556 -7.191 1.00 95.88 104 ARG A C 1
ATOM 789 O O . ARG A 1 104 ? 4.262 5.292 -7.555 1.00 95.88 104 ARG A O 1
ATOM 796 N N . MET A 1 105 ? 3.478 3.686 -6.195 1.00 94.38 105 MET A N 1
ATOM 797 C CA . MET A 1 105 ? 4.773 3.412 -5.588 1.00 94.38 105 MET A CA 1
ATOM 798 C C . MET A 1 105 ? 5.693 2.749 -6.616 1.00 94.38 105 MET A C 1
ATOM 800 O O . MET A 1 105 ? 5.249 1.961 -7.457 1.00 94.38 105 MET A O 1
ATOM 804 N N . ILE A 1 106 ? 6.984 3.058 -6.529 1.00 94.38 106 ILE A N 1
ATOM 805 C CA . ILE A 1 106 ? 8.021 2.435 -7.346 1.00 94.38 106 ILE A CA 1
ATOM 806 C C . ILE A 1 106 ? 8.966 1.692 -6.406 1.00 94.38 106 ILE A C 1
ATOM 808 O O . ILE A 1 106 ? 9.534 2.278 -5.490 1.00 94.38 106 ILE A O 1
ATOM 812 N N . PHE A 1 107 ? 9.140 0.395 -6.623 1.00 93.44 107 PHE A N 1
ATOM 813 C CA . PHE A 1 107 ? 10.170 -0.390 -5.956 1.00 93.44 107 PHE A CA 1
ATOM 814 C C . PHE A 1 107 ? 11.466 -0.342 -6.768 1.00 93.44 107 PHE A C 1
ATOM 816 O O . PHE A 1 107 ? 11.447 -0.654 -7.957 1.00 93.44 107 PHE A O 1
ATOM 823 N N . ASN A 1 108 ? 12.593 0.001 -6.140 1.00 91.19 108 ASN A N 1
ATOM 824 C CA . ASN A 1 108 ? 13.897 -0.003 -6.808 1.00 91.19 108 ASN A CA 1
ATOM 825 C C . ASN A 1 108 ? 14.929 -0.988 -6.241 1.00 91.19 108 ASN A C 1
ATOM 827 O O . ASN A 1 108 ? 15.855 -1.383 -6.946 1.00 91.19 108 ASN A O 1
ATOM 831 N N . GLY A 1 109 ? 14.777 -1.405 -4.982 1.00 87.50 109 GLY A N 1
ATOM 832 C CA . GLY A 1 109 ? 15.678 -2.361 -4.335 1.00 87.50 109 GLY A CA 1
ATOM 833 C C . GLY A 1 109 ? 17.130 -1.898 -4.134 1.00 87.50 109 GLY A C 1
ATOM 834 O O . GLY A 1 109 ? 17.945 -2.689 -3.667 1.00 87.50 109 GLY A O 1
ATOM 835 N N . SER A 1 110 ? 17.473 -0.654 -4.473 1.00 87.62 110 SER A N 1
ATOM 836 C CA . SER A 1 110 ? 18.818 -0.101 -4.319 1.00 87.62 110 SER A CA 1
ATOM 837 C C . SER A 1 110 ? 18.970 0.581 -2.965 1.00 87.62 110 SER A C 1
ATOM 839 O O . SER A 1 110 ? 18.144 1.404 -2.570 1.00 87.62 110 SER A O 1
ATOM 841 N N . TRP A 1 111 ? 20.061 0.272 -2.262 1.00 84.06 111 TRP A N 1
ATOM 842 C CA . TRP A 1 111 ? 20.411 0.942 -1.011 1.00 84.06 111 TRP A CA 1
ATOM 843 C C . TRP A 1 111 ? 20.635 2.447 -1.218 1.00 84.06 111 TRP A C 1
ATOM 845 O O . TRP A 1 111 ? 20.090 3.249 -0.460 1.00 84.06 111 TRP A O 1
ATOM 855 N N . ALA A 1 112 ? 21.357 2.827 -2.278 1.00 87.38 112 ALA A N 1
ATOM 856 C CA . ALA A 1 112 ? 21.641 4.222 -2.619 1.00 87.38 112 ALA A CA 1
ATOM 857 C C . ALA A 1 112 ? 20.373 5.040 -2.950 1.00 87.38 112 ALA A C 1
ATOM 859 O O . ALA A 1 112 ? 20.357 6.251 -2.740 1.00 87.38 112 ALA A O 1
ATOM 860 N N . HIS A 1 113 ? 19.291 4.373 -3.381 1.00 86.56 113 HIS A N 1
ATOM 861 C CA . HIS A 1 113 ? 17.978 4.977 -3.682 1.00 86.56 113 HIS A CA 1
ATOM 862 C C . HIS A 1 113 ? 16.879 4.551 -2.707 1.00 86.56 113 HIS A C 1
ATOM 864 O O . HIS A 1 113 ? 15.690 4.620 -3.025 1.00 86.56 113 HIS A O 1
ATOM 870 N N . CYS A 1 114 ? 17.259 4.102 -1.510 1.00 86.06 114 CYS A N 1
ATOM 871 C CA . CYS A 1 114 ? 16.334 3.832 -0.413 1.00 86.06 114 CYS A CA 1
ATOM 872 C C . CYS A 1 114 ? 15.254 2.790 -0.681 1.00 86.06 114 CYS A C 1
ATOM 874 O O . CYS A 1 114 ? 14.209 2.822 -0.035 1.00 86.06 114 CYS A O 1
ATOM 876 N N . TRP A 1 115 ? 15.524 1.834 -1.570 1.00 86.62 115 TRP A N 1
ATOM 877 C CA . TRP A 1 115 ? 14.684 0.687 -1.925 1.00 86.62 115 TRP A CA 1
ATOM 878 C C . TRP A 1 115 ? 13.340 1.015 -2.582 1.00 86.62 115 TRP A C 1
ATOM 880 O O . TRP A 1 115 ? 12.838 0.192 -3.348 1.00 86.62 115 TRP A O 1
ATOM 890 N N . LEU A 1 116 ? 12.747 2.169 -2.282 1.00 89.81 116 LEU A N 1
ATOM 891 C CA . LEU A 1 116 ? 11.424 2.610 -2.694 1.00 89.81 116 LEU A CA 1
ATOM 892 C C . LEU A 1 116 ? 11.466 4.085 -3.103 1.00 89.81 116 LEU A C 1
ATOM 894 O O . LEU A 1 116 ? 12.135 4.900 -2.474 1.00 89.81 116 LEU A O 1
ATOM 898 N N . GLU A 1 117 ? 10.663 4.431 -4.100 1.00 89.75 117 GLU A N 1
ATOM 899 C CA . GLU A 1 117 ? 10.505 5.778 -4.631 1.00 89.75 117 GLU A CA 1
ATOM 900 C C . GLU A 1 117 ? 9.027 6.130 -4.802 1.00 89.75 117 GLU A C 1
ATOM 902 O O . GLU A 1 117 ? 8.163 5.273 -5.015 1.00 89.75 117 GLU A O 1
ATOM 907 N N . TYR A 1 118 ? 8.743 7.428 -4.750 1.00 91.50 118 TYR A N 1
ATOM 908 C CA . TYR A 1 118 ? 7.439 7.963 -5.111 1.00 91.50 118 TYR A CA 1
ATOM 909 C C . TYR A 1 118 ? 7.345 8.168 -6.617 1.00 91.50 118 TYR A C 1
ATOM 911 O O . TYR A 1 118 ? 8.174 8.846 -7.227 1.00 91.50 118 TYR A O 1
ATOM 919 N N . GLY A 1 119 ? 6.284 7.629 -7.207 1.00 89.75 119 GLY A N 1
ATOM 920 C CA . GLY A 1 119 ? 5.873 7.989 -8.548 1.00 89.75 119 GLY A CA 1
ATOM 921 C C . GLY A 1 119 ? 5.126 9.327 -8.585 1.00 89.75 119 GLY A C 1
ATOM 922 O O . GLY A 1 119 ? 4.919 10.009 -7.570 1.00 89.75 119 GLY A O 1
ATOM 923 N N . PRO A 1 120 ? 4.668 9.730 -9.780 1.00 90.31 120 PRO A 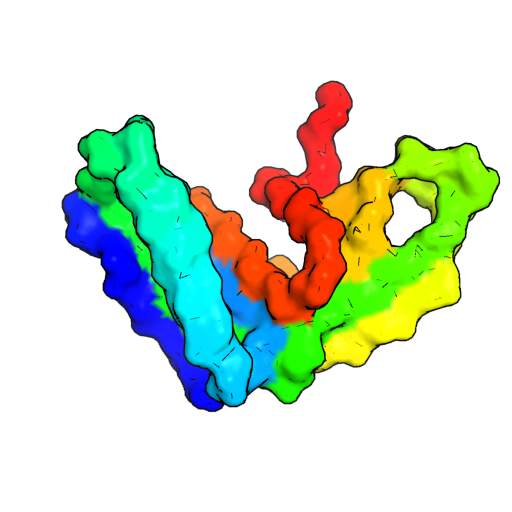N 1
ATOM 924 C CA . PRO A 1 120 ? 3.854 10.923 -9.927 1.00 90.31 120 PRO A CA 1
ATOM 925 C C . PRO A 1 120 ? 2.591 10.843 -9.063 1.00 90.31 120 PRO A C 1
ATOM 927 O O . PRO A 1 120 ? 1.776 9.934 -9.222 1.00 90.31 120 PRO A O 1
ATOM 930 N N . GLN A 1 121 ? 2.392 11.855 -8.214 1.00 93.56 121 GLN A N 1
ATOM 931 C CA . GLN A 1 121 ? 1.227 12.011 -7.330 1.00 93.56 121 GLN A CA 1
ATOM 932 C C . GLN A 1 121 ? 1.119 10.991 -6.187 1.00 93.56 121 GLN A C 1
ATOM 934 O O . GLN A 1 121 ? 0.083 10.969 -5.527 1.00 93.56 121 GLN A O 1
ATOM 939 N N . THR A 1 122 ? 2.145 10.178 -5.919 1.00 95.06 122 THR A N 1
ATOM 940 C CA . THR A 1 122 ? 2.102 9.185 -4.833 1.00 95.06 122 THR A CA 1
ATOM 941 C C . THR A 1 122 ? 1.742 9.802 -3.487 1.00 95.06 122 THR A C 1
ATOM 943 O O . THR A 1 122 ? 0.783 9.363 -2.860 1.00 95.06 122 THR A O 1
ATOM 946 N N . GLU A 1 123 ? 2.426 10.878 -3.090 1.00 93.75 123 GLU A N 1
ATOM 947 C CA . GLU A 1 123 ? 2.130 11.575 -1.832 1.00 93.75 123 GLU A CA 1
ATOM 948 C C . GLU A 1 123 ? 0.674 12.060 -1.785 1.00 93.75 123 GLU A C 1
ATOM 950 O O . GLU A 1 123 ? -0.038 11.783 -0.827 1.00 93.75 123 GLU A O 1
ATOM 955 N N . GLN A 1 124 ? 0.189 12.706 -2.851 1.00 95.62 124 GLN A N 1
ATOM 956 C CA . GLN A 1 124 ? -1.197 13.178 -2.915 1.00 95.62 124 GLN A CA 1
ATOM 957 C C . GLN A 1 124 ? -2.196 12.024 -2.753 1.00 95.62 124 GLN A C 1
ATOM 959 O O . GLN A 1 124 ? -3.158 12.152 -2.008 1.00 95.62 124 GLN A O 1
ATOM 964 N N . ARG A 1 125 ? -1.951 10.887 -3.412 1.00 96.88 125 ARG A N 1
ATOM 965 C CA . ARG A 1 125 ? -2.825 9.705 -3.361 1.00 96.88 125 ARG A CA 1
ATOM 966 C C . ARG A 1 125 ? -2.843 9.060 -1.978 1.00 96.88 125 ARG A C 1
ATOM 968 O O . ARG A 1 125 ? -3.910 8.664 -1.515 1.00 96.88 125 ARG A O 1
ATOM 975 N N . ILE A 1 126 ? -1.691 8.998 -1.306 1.00 96.38 126 ILE A N 1
ATOM 976 C CA . ILE A 1 126 ? -1.608 8.557 0.092 1.00 96.38 126 ILE A CA 1
ATOM 977 C C . ILE A 1 126 ? -2.440 9.496 0.969 1.00 96.38 126 ILE A C 1
ATOM 979 O O . ILE A 1 126 ? -3.304 9.028 1.708 1.00 96.38 126 ILE A O 1
ATOM 983 N N . GLN A 1 127 ? -2.243 10.811 0.848 1.00 95.62 127 GLN A N 1
ATOM 984 C CA . GLN A 1 127 ? -2.987 11.788 1.645 1.00 95.62 127 GLN A CA 1
ATOM 985 C C . GLN A 1 127 ? -4.495 11.737 1.372 1.00 95.62 127 GLN A C 1
ATOM 987 O O . GLN A 1 127 ? -5.283 11.779 2.312 1.00 95.62 127 GLN A O 1
ATOM 992 N N . ASP A 1 128 ? -4.922 11.584 0.119 1.00 97.06 128 ASP A N 1
ATOM 993 C CA . ASP A 1 128 ? -6.340 11.467 -0.238 1.00 97.06 128 ASP A CA 1
ATOM 994 C C . ASP A 1 128 ? -6.977 10.217 0.386 1.00 97.06 128 ASP A C 1
ATOM 996 O O . ASP A 1 128 ? -8.072 10.293 0.955 1.00 97.06 128 ASP A O 1
ATOM 1000 N N . ALA A 1 129 ? -6.279 9.077 0.349 1.00 96.88 129 ALA A N 1
ATOM 1001 C CA . ALA A 1 129 ? -6.744 7.840 0.971 1.00 96.88 129 ALA A CA 1
ATOM 1002 C C . ALA A 1 129 ? -6.856 7.977 2.499 1.00 96.88 129 ALA A C 1
ATOM 1004 O O . ALA A 1 129 ? -7.876 7.598 3.082 1.00 96.88 129 ALA A O 1
ATOM 1005 N N . ILE A 1 130 ? -5.843 8.563 3.144 1.00 96.38 130 ILE A N 1
ATOM 1006 C CA . ILE A 1 130 ? -5.836 8.815 4.590 1.00 96.38 130 ILE A CA 1
ATOM 1007 C C . ILE A 1 130 ? -6.954 9.776 4.987 1.00 96.38 130 ILE A C 1
ATOM 1009 O O . ILE A 1 130 ? -7.748 9.446 5.864 1.00 96.38 130 ILE A O 1
ATOM 1013 N N . ASN A 1 131 ? -7.087 10.915 4.309 1.00 96.69 131 ASN A N 1
ATOM 1014 C CA . ASN A 1 131 ? -8.125 11.904 4.599 1.00 96.69 131 ASN A CA 1
ATOM 1015 C C . ASN A 1 131 ? -9.539 11.335 4.433 1.00 96.69 131 ASN A C 1
ATOM 1017 O O . ASN A 1 131 ? -10.453 11.731 5.155 1.00 96.69 131 ASN A O 1
ATOM 1021 N N . THR A 1 132 ? -9.720 10.397 3.501 1.00 97.06 132 THR A N 1
ATOM 1022 C CA . THR A 1 132 ? -11.014 9.749 3.262 1.00 97.06 132 THR A CA 1
ATOM 1023 C C . THR A 1 132 ? -11.354 8.730 4.348 1.00 97.06 132 THR A C 1
ATOM 1025 O O . THR A 1 132 ? -12.491 8.688 4.817 1.00 97.06 132 THR A O 1
ATOM 1028 N N . TRP A 1 133 ? -10.391 7.896 4.746 1.00 96.25 133 TRP A N 1
ATOM 1029 C CA . TRP A 1 133 ? -10.685 6.671 5.496 1.00 96.25 133 TRP A CA 1
ATOM 1030 C C . TRP A 1 133 ? -10.129 6.625 6.919 1.00 96.25 133 TRP A C 1
ATOM 1032 O O . TRP A 1 133 ? -10.681 5.915 7.759 1.00 96.25 133 TRP A O 1
ATOM 1042 N N . ALA A 1 134 ? -9.052 7.352 7.202 1.00 94.50 134 ALA A N 1
ATOM 1043 C CA . ALA A 1 134 ? -8.388 7.371 8.501 1.00 94.50 134 ALA A CA 1
ATOM 1044 C C . ALA A 1 134 ? -7.722 8.738 8.777 1.00 94.50 134 ALA A C 1
ATOM 1046 O O . ALA A 1 134 ? -6.514 8.781 9.004 1.00 94.50 134 ALA A O 1
ATOM 1047 N N . PRO A 1 135 ? -8.472 9.859 8.788 1.00 94.56 135 PRO A N 1
ATOM 1048 C CA . PRO A 1 135 ? -7.897 11.209 8.896 1.00 94.56 135 PRO A CA 1
ATOM 1049 C C . PRO A 1 135 ? -7.131 11.453 10.204 1.00 94.56 135 PRO A C 1
ATOM 1051 O O . PRO A 1 135 ? -6.277 12.330 10.272 1.00 94.56 135 PRO A O 1
ATOM 1054 N N . ASP A 1 136 ? -7.405 10.653 11.236 1.00 92.94 136 ASP A N 1
ATOM 1055 C CA . ASP A 1 136 ? -6.712 10.704 12.523 1.00 92.94 136 ASP A CA 1
ATOM 1056 C C . ASP A 1 136 ? -5.509 9.740 12.602 1.00 92.94 136 ASP A C 1
ATOM 1058 O O . ASP A 1 136 ? -5.034 9.451 13.706 1.00 92.94 136 ASP A O 1
ATOM 1062 N N . ALA A 1 137 ? -5.052 9.168 11.478 1.00 92.75 137 ALA A N 1
ATOM 1063 C CA . ALA A 1 137 ? -3.905 8.262 11.440 1.00 92.75 137 ALA A CA 1
ATOM 1064 C C . ALA A 1 137 ? -2.648 8.950 11.987 1.00 92.75 137 ALA A C 1
ATOM 1066 O O . ALA A 1 137 ? -2.283 10.051 11.585 1.00 92.75 137 ALA A O 1
ATOM 1067 N N . ASN A 1 138 ? -1.976 8.283 12.924 1.00 93.19 138 ASN A N 1
ATOM 1068 C CA . ASN A 1 138 ? -0.683 8.716 13.439 1.00 93.19 138 ASN A CA 1
ATOM 1069 C C . ASN A 1 138 ? 0.460 8.105 12.639 1.00 93.19 138 ASN A C 1
ATOM 1071 O O . ASN A 1 138 ? 1.477 8.757 12.452 1.00 93.19 138 ASN A O 1
ATOM 1075 N N . GLU A 1 139 ? 0.275 6.864 12.194 1.00 92.31 139 GLU A N 1
ATOM 1076 C CA . GLU A 1 139 ? 1.271 6.103 11.452 1.00 92.31 139 GLU A CA 1
ATOM 1077 C C . GLU A 1 139 ? 0.631 5.520 10.191 1.00 92.31 139 GLU A C 1
ATOM 1079 O O . GLU A 1 139 ? -0.537 5.109 10.197 1.00 92.31 139 GLU A O 1
ATOM 1084 N N . ILE A 1 140 ? 1.415 5.466 9.118 1.00 93.88 140 ILE A N 1
ATOM 1085 C CA . ILE A 1 140 ? 0.996 4.962 7.812 1.00 93.88 140 ILE A CA 1
ATOM 1086 C C . ILE A 1 140 ? 1.934 3.820 7.428 1.00 93.88 140 ILE A C 1
ATOM 1088 O O . ILE A 1 140 ? 3.149 3.998 7.374 1.00 93.88 140 ILE A O 1
ATOM 1092 N N . LEU A 1 141 ? 1.363 2.653 7.144 1.00 94.38 141 LEU A N 1
ATOM 1093 C CA . LEU A 1 141 ? 2.070 1.499 6.602 1.00 94.38 141 LEU A CA 1
ATOM 1094 C C . LEU A 1 141 ? 1.564 1.232 5.187 1.00 94.38 141 LEU A C 1
ATOM 1096 O O . LEU A 1 141 ? 0.393 0.911 5.002 1.00 94.38 141 LEU A O 1
ATOM 1100 N N . VAL A 1 142 ? 2.444 1.317 4.195 1.00 94.94 142 VAL A N 1
ATOM 1101 C CA . VAL A 1 142 ? 2.114 0.945 2.815 1.00 94.94 142 VAL A CA 1
ATOM 1102 C C . VAL A 1 142 ? 2.687 -0.438 2.518 1.00 94.94 142 VAL A C 1
ATOM 1104 O O . VAL A 1 142 ? 3.880 -0.676 2.692 1.00 94.94 142 VAL A O 1
ATOM 1107 N N . VAL A 1 143 ? 1.828 -1.351 2.077 1.00 94.62 143 VAL A N 1
ATOM 1108 C CA . VAL A 1 143 ? 2.166 -2.718 1.678 1.00 94.62 143 VAL A CA 1
ATOM 1109 C C . VAL A 1 143 ? 2.159 -2.780 0.160 1.00 94.62 143 VAL A C 1
ATOM 1111 O O . VAL A 1 143 ? 1.154 -2.455 -0.470 1.00 94.62 143 VAL A O 1
ATOM 1114 N N . LEU A 1 144 ? 3.272 -3.205 -0.429 1.00 94.94 144 LEU A N 1
ATOM 1115 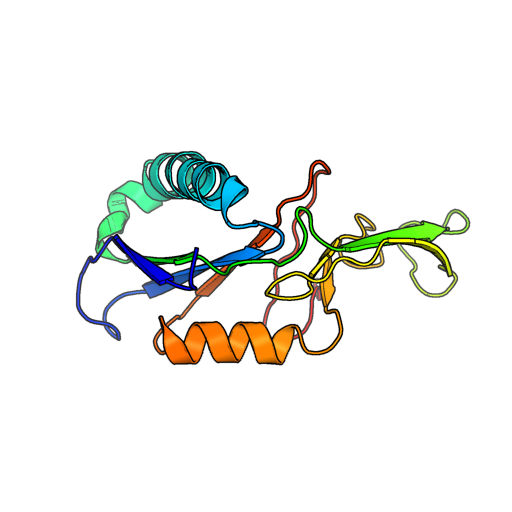C CA . LEU A 1 144 ? 3.430 -3.275 -1.879 1.00 94.94 144 LEU A CA 1
ATOM 1116 C C . LEU A 1 144 ? 3.257 -4.712 -2.358 1.00 94.94 144 LEU A C 1
ATOM 1118 O O . LEU A 1 144 ? 3.898 -5.622 -1.831 1.00 94.94 144 LEU A O 1
ATOM 1122 N N . ASN A 1 145 ? 2.438 -4.916 -3.387 1.00 94.94 145 ASN A N 1
ATOM 1123 C CA . ASN A 1 145 ? 2.412 -6.178 -4.111 1.00 94.94 145 ASN A CA 1
ATOM 1124 C C . ASN A 1 145 ? 3.669 -6.272 -4.988 1.00 94.94 145 ASN A C 1
ATOM 1126 O O . ASN A 1 145 ? 3.739 -5.691 -6.069 1.00 94.94 145 ASN A O 1
ATOM 1130 N N . ASN A 1 146 ? 4.701 -6.945 -4.495 1.00 88.44 146 ASN A N 1
ATOM 1131 C CA . ASN A 1 146 ? 5.973 -7.106 -5.189 1.00 88.44 146 ASN A CA 1
ATOM 1132 C C . ASN A 1 146 ? 6.575 -8.467 -4.815 1.00 88.44 146 ASN A C 1
ATOM 1134 O O . ASN A 1 146 ? 6.668 -8.767 -3.625 1.00 88.44 146 ASN A O 1
ATOM 1138 N N . PRO A 1 147 ? 7.018 -9.291 -5.780 1.00 81.12 147 PRO A N 1
ATOM 1139 C CA . PRO A 1 147 ? 7.696 -10.548 -5.466 1.00 81.12 147 PRO A CA 1
ATOM 1140 C C . PRO A 1 147 ? 9.113 -10.350 -4.900 1.00 81.12 147 PRO A C 1
ATOM 1142 O O . PRO A 1 147 ? 9.690 -11.297 -4.368 1.00 81.12 147 PRO A O 1
ATOM 1145 N N . ASN A 1 148 ? 9.694 -9.152 -5.032 1.00 71.44 148 ASN A N 1
ATOM 1146 C CA . ASN A 1 148 ? 11.051 -8.855 -4.575 1.00 71.44 148 ASN A CA 1
ATOM 1147 C C . ASN A 1 148 ? 11.075 -8.369 -3.115 1.00 71.44 148 ASN A C 1
ATOM 1149 O O . ASN A 1 148 ? 10.149 -7.707 -2.648 1.00 71.44 148 ASN A O 1
ATOM 1153 N N . TYR A 1 149 ? 12.159 -8.670 -2.394 1.00 64.12 149 TYR A N 1
ATOM 1154 C CA . TYR A 1 149 ? 12.339 -8.247 -1.002 1.00 64.12 149 TYR A CA 1
ATOM 1155 C C . TYR A 1 149 ? 12.809 -6.791 -0.908 1.00 64.12 149 TYR A C 1
ATOM 1157 O O . TYR A 1 149 ? 13.766 -6.406 -1.574 1.00 64.12 149 TYR A O 1
ATOM 1165 N N . GLY A 1 150 ? 12.194 -6.015 -0.016 1.00 57.78 150 GLY A N 1
ATOM 1166 C CA . GLY A 1 150 ? 12.691 -4.709 0.409 1.00 57.78 150 GLY A CA 1
ATOM 1167 C C . GLY A 1 150 ? 11.619 -3.879 1.106 1.00 57.78 150 GLY A C 1
ATOM 1168 O O . GLY A 1 150 ? 10.425 -4.075 0.891 1.00 57.78 150 GLY A O 1
ATOM 1169 N N . ALA A 1 151 ? 12.053 -2.963 1.966 1.00 58.28 151 ALA A N 1
ATOM 1170 C CA . ALA A 1 151 ? 11.189 -2.031 2.678 1.00 58.28 151 ALA A CA 1
ATOM 1171 C C . ALA A 1 151 ? 11.950 -0.726 2.932 1.00 58.28 151 ALA A C 1
ATOM 1173 O O . ALA A 1 151 ? 13.166 -0.745 3.119 1.00 58.28 151 ALA A O 1
ATOM 1174 N N . ALA A 1 152 ? 11.226 0.390 2.983 1.00 58.00 152 ALA A N 1
ATOM 1175 C CA . ALA A 1 152 ? 11.756 1.685 3.391 1.00 58.00 152 ALA A CA 1
ATOM 1176 C C . ALA A 1 152 ? 10.795 2.342 4.384 1.00 58.00 152 ALA A C 1
ATOM 1178 O O . ALA A 1 152 ? 9.586 2.122 4.323 1.00 58.00 152 ALA A O 1
ATOM 1179 N N . VAL A 1 153 ? 11.333 3.154 5.294 1.00 52.72 153 VAL A N 1
ATOM 1180 C CA . VAL A 1 153 ? 10.538 3.955 6.234 1.00 52.72 153 VAL A CA 1
ATOM 1181 C C . VAL A 1 153 ? 10.533 5.401 5.753 1.00 52.72 153 VAL A C 1
ATOM 1183 O O . VAL A 1 153 ? 11.593 5.970 5.483 1.00 52.72 153 VAL A O 1
ATOM 1186 N N . VAL A 1 154 ? 9.345 6.002 5.668 1.00 47.72 154 VAL A N 1
ATOM 1187 C CA . VAL A 1 154 ? 9.176 7.427 5.357 1.00 47.72 154 VAL A CA 1
ATOM 1188 C C . VAL A 1 154 ? 8.944 8.191 6.655 1.00 47.72 154 VAL A C 1
ATOM 1190 O O . VAL A 1 154 ? 8.011 7.882 7.393 1.00 47.72 154 VAL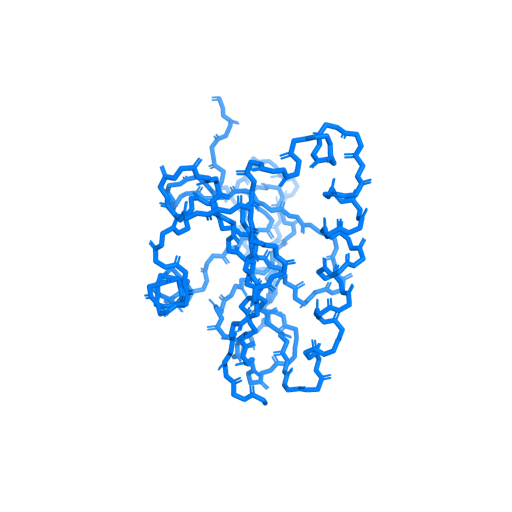 A O 1
ATOM 1193 N N . VAL A 1 155 ? 9.761 9.211 6.927 1.00 41.78 155 VAL A N 1
ATOM 1194 C CA . VAL A 1 155 ? 9.511 10.183 8.002 1.00 41.78 155 VAL A CA 1
ATOM 1195 C C . VAL A 1 155 ? 9.409 11.563 7.356 1.00 41.78 155 VAL A C 1
ATOM 1197 O O . VAL A 1 155 ? 10.384 12.063 6.807 1.00 41.78 155 VAL A O 1
ATOM 1200 N N . GLY A 1 156 ? 8.226 12.183 7.387 1.00 42.50 156 GLY A N 1
ATOM 1201 C CA . GLY A 1 156 ? 8.056 13.578 6.957 1.00 42.50 156 GLY A CA 1
ATOM 1202 C C . GLY A 1 156 ? 8.353 13.861 5.476 1.00 42.50 156 GLY A C 1
ATOM 1203 O O . GLY A 1 156 ? 8.954 14.886 5.170 1.00 42.50 156 GLY A O 1
ATOM 1204 N N . GLY A 1 157 ? 7.947 12.974 4.559 1.00 42.69 157 GLY A N 1
ATOM 1205 C CA . GLY A 1 157 ? 8.043 13.208 3.108 1.00 42.69 157 GLY A CA 1
ATOM 1206 C C . GLY A 1 157 ? 9.428 12.986 2.488 1.00 42.69 157 GLY A C 1
ATOM 1207 O O . GLY A 1 157 ? 9.595 13.200 1.290 1.00 42.69 157 GLY A O 1
ATOM 1208 N N . HIS A 1 158 ? 10.409 12.523 3.269 1.00 39.00 158 HIS A N 1
ATOM 1209 C CA . HIS A 1 158 ? 11.712 12.094 2.768 1.00 39.00 158 HIS A CA 1
ATOM 1210 C C . HIS A 1 158 ? 11.944 10.613 3.095 1.00 39.00 158 HIS A C 1
ATOM 1212 O O . HIS A 1 158 ? 11.854 10.180 4.246 1.00 39.00 158 HIS A O 1
ATOM 1218 N N . MET A 1 159 ? 12.206 9.828 2.051 1.00 52.09 159 MET A N 1
ATOM 1219 C CA . MET A 1 159 ? 12.553 8.410 2.132 1.00 52.09 159 MET A CA 1
ATOM 1220 C C . MET A 1 159 ? 14.069 8.345 2.387 1.00 52.09 159 MET A C 1
ATOM 1222 O O . MET A 1 159 ? 14.845 8.752 1.531 1.00 52.09 159 MET A O 1
ATOM 1226 N N . CYS A 1 160 ? 14.460 7.927 3.597 1.00 49.56 160 CYS A N 1
ATOM 1227 C CA . CYS A 1 160 ? 15.804 7.992 4.203 1.00 49.56 160 CYS A CA 1
ATOM 1228 C C . CYS A 1 160 ? 16.403 9.381 4.487 1.00 49.56 160 CYS A C 1
ATOM 1230 O O . CYS A 1 160 ? 16.875 10.080 3.596 1.00 49.56 160 CYS A O 1
ATOM 1232 N N . GLN A 1 161 ? 16.623 9.666 5.770 1.00 38.06 161 GLN A N 1
ATOM 1233 C CA . GLN A 1 161 ? 17.910 10.197 6.222 1.00 38.06 161 GLN A CA 1
ATOM 1234 C C . GLN A 1 161 ? 18.284 9.494 7.528 1.00 38.06 161 GLN A C 1
ATOM 1236 O O . GLN A 1 161 ? 17.663 9.727 8.560 1.00 38.06 161 GLN A O 1
ATOM 1241 N N . TRP A 1 162 ? 19.298 8.632 7.473 1.00 33.28 162 TRP A N 1
ATOM 1242 C CA . TRP A 1 162 ? 20.089 8.260 8.644 1.00 33.28 162 TRP A CA 1
ATOM 1243 C C . TRP A 1 162 ? 21.557 8.468 8.278 1.00 33.28 162 TRP A C 1
ATOM 1245 O O . TRP A 1 162 ? 22.188 7.600 7.676 1.00 33.28 162 TRP A O 1
ATOM 1255 N N . GLY A 1 163 ? 22.047 9.665 8.596 1.00 32.09 163 GLY A N 1
ATOM 1256 C CA . GLY A 1 163 ? 23.456 10.030 8.696 1.00 32.09 163 GLY A CA 1
ATOM 1257 C C . GLY A 1 163 ? 23.695 10.658 10.059 1.00 32.09 163 GLY A C 1
ATOM 1258 O O . GLY A 1 163 ? 22.791 11.400 10.509 1.00 32.09 163 GLY A O 1
#

Radius of gyration: 16.72 Å; chains: 1; bounding box: 45×27×42 Å

Secondary structure (DSSP, 8-state):
---EEEEEE--S-TTSSEEEEEEEES--TTTHHHHHHHIIIIIIIIITTSHHHHHTGGGEEEEEEE---SSSS-EEEEEE-TT-TT-TTS-EEEEEE----SS-EEE---TTTTSEEE-TTHHHHHHHHHHHH-TT-SEEEEEE--SS-----EETTEE----

Sequence (163 aa):
MADSMTVLRNAGPPGTKRNIAVLGDGFTAADQAAYNDWVQTTLIDGVFGHDYYSEDASAFNIYRINLESVDSLVSTRTYDDHGTPNDPTDDTVAAETIHDTALRMIFNGSWAHCWLEYGPQTEQRIQDAINTWAPDANEILVVLNNPNYGAAVVVGGHMCQWG

Foldseek 3Di:
DAKDKDWPDDLDDQPQAAEEEEEEKQAAPVRLVVVVVCCCVCPCCNPCVDDPNVVVVSRYTYMYIYFHFPHHFAKEWEWDCVPPLQACPPIDTPDIDFGRMQLRKYAYCGPNQLRIDGDPCNVVSQCVSCVVHPVSHPYYHYDTRDPDDDDFDDDPNDTDDDD

pLDDT: mean 88.23, std 14.33, range [32.09, 98.38]